Protein AF-A0A7Y2A727-F1 (afdb_monomer)

Foldseek 3Di:
DVLVVCVVVVPWAKEKEFEAAPPDDQVVQQVVRQVVQVVVLVVSVVVVRDSVSYHGGYDRHVDQPADSPDPVSRVRRRDMDMDTDD

Secondary structure (DSSP, 8-state):
-HHHHHHHSTT-EEEEEE---S-S-HHHHHHHHHHHHHHHHHHHHHTT--GGGEEEEE-TTSS-SS-TTSHHHHHHHS-EEEEEE-

Structure (mmCIF, N/CA/C/O backbone):
data_AF-A0A7Y2A727-F1
#
_entry.id   AF-A0A7Y2A727-F1
#
loop_
_atom_site.group_PDB
_atom_site.id
_atom_site.type_symbol
_atom_site.label_atom_id
_atom_site.label_alt_id
_atom_site.label_comp_id
_atom_site.label_asym_id
_atom_site.label_entity_id
_atom_site.label_s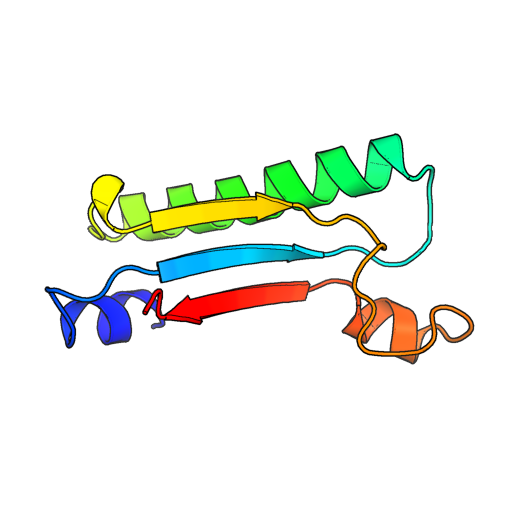eq_id
_atom_site.pdbx_PDB_ins_code
_atom_site.Cartn_x
_atom_site.Cartn_y
_atom_site.Cartn_z
_atom_site.occupancy
_atom_site.B_iso_or_equiv
_atom_site.auth_seq_id
_atom_site.auth_comp_id
_atom_site.auth_asym_id
_atom_site.auth_atom_id
_atom_site.pdbx_PDB_model_num
ATOM 1 N N . SER A 1 1 ? 1.572 -11.871 14.348 1.00 86.62 1 SER A N 1
ATOM 2 C CA . SER A 1 1 ? 1.222 -11.381 12.992 1.00 86.62 1 SER A CA 1
ATOM 3 C C . SER A 1 1 ? 1.259 -9.856 12.981 1.00 86.62 1 SER A C 1
ATOM 5 O O . SER A 1 1 ? 1.287 -9.268 14.054 1.00 86.62 1 SER A O 1
ATOM 7 N N . ILE A 1 2 ? 1.237 -9.189 11.818 1.00 91.38 2 ILE A N 1
ATOM 8 C CA . ILE A 1 2 ? 1.189 -7.712 11.783 1.00 91.38 2 ILE A CA 1
ATOM 9 C C . ILE A 1 2 ? -0.054 -7.155 12.505 1.00 91.38 2 ILE A C 1
ATOM 11 O O . ILE A 1 2 ? 0.023 -6.124 13.161 1.00 91.38 2 ILE A O 1
ATOM 15 N N . ALA A 1 3 ? -1.181 -7.875 12.461 1.00 94.38 3 ALA A N 1
ATOM 16 C CA . ALA A 1 3 ? -2.395 -7.487 13.172 1.00 94.38 3 ALA A CA 1
ATOM 17 C C . ALA A 1 3 ? -2.213 -7.533 14.699 1.00 94.38 3 ALA A C 1
ATOM 19 O O . ALA A 1 3 ? -2.813 -6.728 15.400 1.00 94.38 3 ALA A O 1
ATOM 20 N N . ASP A 1 4 ? -1.376 -8.431 15.220 1.00 95.00 4 ASP A N 1
ATOM 21 C CA . ASP A 1 4 ? -1.113 -8.508 16.663 1.00 95.00 4 ASP A CA 1
ATOM 22 C C . ASP A 1 4 ? -0.282 -7.308 17.125 1.00 95.00 4 ASP A C 1
ATOM 24 O O . ASP A 1 4 ? -0.649 -6.654 18.094 1.00 95.00 4 ASP A O 1
ATOM 28 N N . ILE A 1 5 ? 0.723 -6.909 16.337 1.00 93.12 5 ILE A N 1
ATOM 29 C CA . ILE A 1 5 ? 1.491 -5.676 16.577 1.00 93.12 5 ILE A CA 1
ATOM 30 C C . ILE A 1 5 ? 0.551 -4.460 16.588 1.00 93.12 5 ILE A C 1
ATOM 32 O O . ILE A 1 5 ? 0.601 -3.631 17.487 1.00 93.12 5 ILE A O 1
ATOM 36 N N . MET A 1 6 ? -0.380 -4.354 15.635 1.00 95.00 6 MET A N 1
ATOM 37 C CA . MET A 1 6 ? -1.338 -3.236 15.596 1.00 95.00 6 MET A CA 1
ATOM 38 C C . MET A 1 6 ? -2.294 -3.189 16.803 1.00 95.00 6 MET A C 1
ATOM 40 O O . MET A 1 6 ? -2.829 -2.116 17.115 1.00 95.00 6 MET A O 1
ATOM 44 N N . LYS A 1 7 ? -2.534 -4.328 17.468 1.00 93.75 7 LYS A N 1
ATOM 45 C CA . LYS A 1 7 ? -3.340 -4.408 18.699 1.00 93.75 7 LYS A CA 1
ATOM 46 C C . LYS A 1 7 ? -2.570 -3.911 19.922 1.00 93.75 7 LYS A C 1
ATOM 48 O O . LYS A 1 7 ? -3.196 -3.330 20.800 1.00 93.75 7 LYS A O 1
ATOM 53 N N . GLU A 1 8 ? -1.246 -4.064 19.946 1.00 95.25 8 GLU A N 1
ATOM 54 C CA . GLU A 1 8 ? -0.379 -3.515 21.003 1.00 95.25 8 GLU A CA 1
ATOM 55 C C . GLU A 1 8 ? -0.329 -1.976 20.984 1.00 95.25 8 GLU A C 1
ATOM 57 O O . GLU A 1 8 ? -0.111 -1.350 22.018 1.00 95.25 8 GLU A O 1
ATOM 62 N N . TYR A 1 9 ? -0.618 -1.352 19.835 1.00 93.69 9 TYR A N 1
ATOM 63 C CA . TYR A 1 9 ? -0.678 0.106 19.673 1.00 93.69 9 TYR A CA 1
ATOM 64 C C . TYR A 1 9 ? -2.100 0.582 19.332 1.00 93.69 9 TYR A C 1
ATOM 66 O O . TYR A 1 9 ? -2.344 1.008 18.203 1.00 93.69 9 TYR A O 1
ATOM 74 N N . PRO A 1 10 ? -3.078 0.534 20.255 1.00 92.19 10 PRO A N 1
ATOM 75 C CA . PRO A 1 10 ? -4.500 0.719 19.937 1.00 92.19 10 PRO A CA 1
ATOM 76 C C . PRO A 1 10 ? -4.873 2.120 19.422 1.00 92.19 10 PRO A C 1
ATOM 78 O O . PRO A 1 10 ? -5.887 2.262 18.740 1.00 92.19 10 PRO A O 1
ATOM 81 N N . THR A 1 11 ? -4.059 3.137 19.709 1.00 93.94 11 THR A N 1
ATOM 82 C CA . THR A 1 11 ? -4.259 4.531 19.273 1.00 93.94 11 THR A CA 1
ATOM 83 C C . THR A 1 11 ? -3.529 4.875 17.974 1.00 93.94 11 THR A C 1
ATOM 85 O O . THR A 1 11 ? -3.775 5.927 17.390 1.00 93.94 11 THR A O 1
ATOM 88 N N . ALA A 1 12 ? -2.643 3.994 17.500 1.00 95.56 12 ALA A N 1
ATOM 89 C CA . ALA A 1 12 ? -1.878 4.206 16.281 1.00 95.56 12 ALA A CA 1
ATOM 90 C C . ALA A 1 12 ? -2.746 4.031 15.029 1.00 95.56 12 ALA A C 1
ATOM 92 O O . ALA A 1 12 ? -3.513 3.066 14.918 1.00 95.56 12 ALA A O 1
ATOM 93 N N . ASN A 1 13 ? -2.550 4.927 14.062 1.00 96.69 13 ASN A N 1
ATOM 94 C CA . ASN A 1 13 ? -3.105 4.831 12.717 1.00 96.69 13 ASN A CA 1
ATOM 95 C C . ASN A 1 13 ? -2.029 4.344 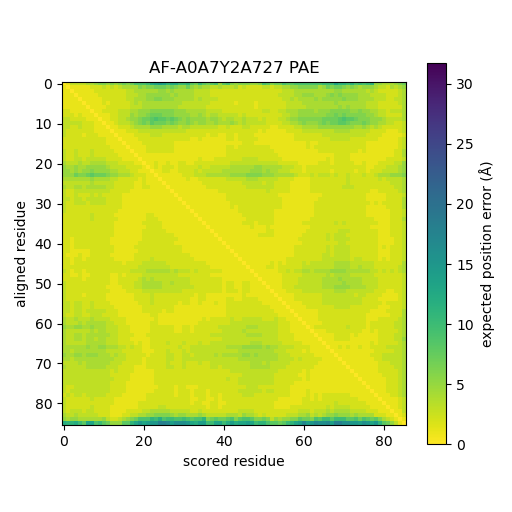11.746 1.00 96.69 13 ASN A C 1
ATOM 97 O O . ASN A 1 13 ? -0.860 4.698 11.883 1.00 96.69 13 ASN A O 1
ATOM 101 N N . PHE A 1 14 ? -2.427 3.572 10.742 1.00 97.25 14 PHE A N 1
ATOM 102 C CA . PHE A 1 14 ? -1.513 2.982 9.773 1.00 97.25 14 PHE A CA 1
ATOM 103 C C . PHE A 1 14 ? -1.881 3.369 8.340 1.00 97.25 14 PHE A C 1
ATOM 105 O O . PHE A 1 14 ? -3.057 3.524 7.981 1.00 97.25 14 PHE A O 1
ATOM 112 N N . HIS A 1 15 ? -0.852 3.517 7.515 1.00 97.62 15 HIS A N 1
ATOM 113 C CA . HIS A 1 15 ? -0.960 3.759 6.085 1.00 97.62 15 HIS A CA 1
ATOM 114 C C . HIS A 1 15 ? -0.388 2.568 5.321 1.00 97.62 15 HIS A C 1
ATOM 116 O O . HIS A 1 15 ? 0.712 2.110 5.616 1.00 97.62 15 HIS A O 1
ATOM 122 N N . ILE A 1 16 ? -1.172 2.035 4.387 1.00 98.31 16 ILE A N 1
ATOM 123 C CA . ILE A 1 16 ? -0.850 0.848 3.598 1.00 98.31 16 ILE A CA 1
ATOM 124 C C . ILE A 1 16 ? -0.603 1.297 2.162 1.00 98.31 16 ILE A C 1
ATOM 126 O O . ILE A 1 16 ? -1.513 1.801 1.506 1.00 98.31 16 ILE A O 1
ATOM 130 N N . GLU A 1 17 ? 0.604 1.072 1.663 1.00 98.56 17 GLU A N 1
ATOM 131 C CA . GLU A 1 17 ? 1.017 1.494 0.329 1.00 98.56 17 GLU A CA 1
ATOM 132 C C . GLU A 1 17 ? 1.237 0.287 -0.578 1.00 98.56 17 GLU A C 1
ATOM 134 O O . GLU A 1 17 ? 2.037 -0.597 -0.271 1.00 98.56 17 GLU A O 1
ATOM 139 N N . GLY A 1 18 ? 0.550 0.249 -1.714 1.00 98.56 18 GLY A N 1
ATOM 140 C CA . GLY A 1 18 ? 0.785 -0.733 -2.765 1.00 98.56 18 GLY A CA 1
ATOM 141 C C . GLY A 1 18 ? 1.764 -0.210 -3.810 1.00 98.56 18 GLY A C 1
ATOM 142 O O . GLY A 1 18 ? 1.621 0.918 -4.283 1.00 98.56 18 GLY A O 1
ATOM 143 N N . HIS A 1 19 ? 2.693 -1.063 -4.241 1.00 98.69 19 HIS A N 1
ATOM 144 C CA . HIS A 1 19 ? 3.678 -0.741 -5.275 1.00 98.69 19 HIS A CA 1
ATOM 145 C C . HIS A 1 19 ? 3.780 -1.867 -6.316 1.00 98.69 19 HIS A C 1
ATOM 147 O O . HIS A 1 19 ? 3.534 -3.048 -6.030 1.00 98.69 19 HIS A O 1
ATOM 153 N N . THR A 1 20 ? 4.135 -1.513 -7.548 1.00 98.50 20 THR A N 1
ATOM 154 C CA . THR A 1 20 ? 4.384 -2.451 -8.652 1.00 98.50 20 THR A CA 1
ATOM 155 C C . THR A 1 20 ? 5.806 -2.305 -9.186 1.00 98.50 20 THR A C 1
ATOM 157 O O . THR A 1 20 ? 6.551 -1.406 -8.804 1.00 98.50 20 THR A O 1
ATOM 160 N N . ASP A 1 21 ? 6.199 -3.220 -10.071 1.00 97.56 21 ASP A N 1
ATOM 161 C CA . ASP A 1 21 ? 7.329 -2.975 -10.963 1.00 97.56 21 ASP A CA 1
ATOM 162 C C . ASP A 1 21 ? 6.872 -2.177 -12.193 1.00 97.56 21 ASP A C 1
ATOM 164 O O . ASP A 1 21 ? 5.693 -1.847 -12.308 1.00 97.56 21 ASP A O 1
ATOM 168 N N . SER A 1 22 ? 7.802 -1.902 -13.111 1.00 96.94 22 SER A N 1
ATOM 169 C CA . SER A 1 22 ? 7.525 -1.125 -14.325 1.00 96.94 22 SER A CA 1
ATOM 170 C C . SER A 1 22 ? 6.945 -1.931 -15.497 1.00 96.94 22 SER A C 1
ATOM 172 O O . SER A 1 22 ? 7.187 -1.611 -16.663 1.00 96.94 22 SER A O 1
ATOM 174 N N . ARG A 1 23 ? 6.314 -3.086 -15.240 1.00 97.31 23 ARG A N 1
ATOM 175 C CA . ARG A 1 23 ? 5.720 -3.901 -16.311 1.00 97.31 23 ARG A CA 1
ATOM 176 C C . ARG A 1 23 ? 4.233 -3.605 -16.427 1.00 97.31 23 ARG A C 1
ATOM 178 O O . ARG A 1 23 ? 3.480 -3.894 -15.506 1.00 97.31 23 ARG A O 1
ATOM 185 N N . GLY A 1 24 ? 3.814 -3.135 -17.596 1.00 96.12 24 GLY A N 1
ATOM 186 C CA . GLY A 1 24 ? 2.435 -2.724 -17.863 1.00 96.12 24 GLY A CA 1
ATOM 187 C C . GLY A 1 24 ? 2.354 -1.220 -18.099 1.00 96.12 24 GLY A C 1
ATOM 188 O O . GLY A 1 24 ? 3.379 -0.549 -18.134 1.00 96.12 24 GLY A O 1
ATOM 189 N N . SER A 1 25 ? 1.146 -0.702 -18.311 1.00 98.31 25 SER A N 1
ATOM 190 C CA . SER A 1 25 ? 0.937 0.746 -18.359 1.00 98.31 25 SER A CA 1
ATOM 191 C C . SER A 1 25 ? 0.886 1.329 -16.949 1.00 98.31 25 SER A C 1
ATOM 193 O O . SE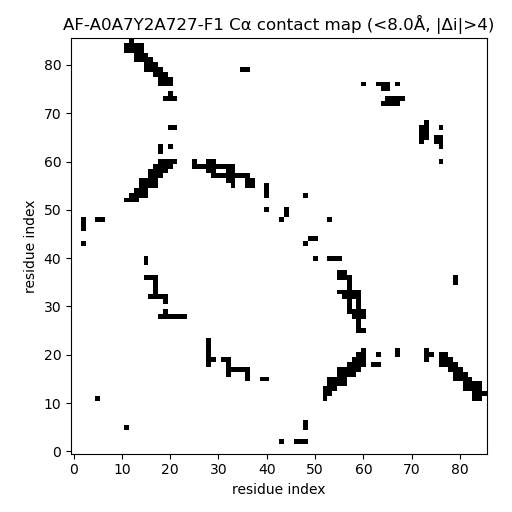R A 1 25 ? 0.420 0.667 -16.018 1.00 98.31 25 SER A O 1
ATOM 195 N N . ASP A 1 26 ? 1.241 2.604 -16.812 1.00 97.75 26 ASP A N 1
ATOM 196 C CA . ASP A 1 26 ? 1.121 3.349 -15.553 1.00 97.75 26 ASP A CA 1
ATOM 197 C C . ASP A 1 26 ? -0.286 3.242 -14.953 1.00 97.75 26 ASP A C 1
ATOM 199 O O . ASP A 1 26 ? -0.448 3.013 -13.756 1.00 97.75 26 ASP A O 1
ATOM 203 N N . SER A 1 27 ? -1.323 3.340 -15.795 1.00 98.31 27 SER A N 1
ATOM 204 C CA . SER A 1 27 ? -2.723 3.217 -15.375 1.00 98.31 27 SER A CA 1
ATOM 205 C C . SER A 1 27 ? -3.046 1.837 -14.800 1.00 98.31 27 SER A C 1
ATOM 207 O O . SER A 1 27 ? -3.710 1.736 -13.768 1.00 98.31 27 SER A O 1
ATOM 209 N N . TYR A 1 28 ? -2.543 0.776 -15.434 1.00 98.38 28 TYR A N 1
ATOM 210 C CA . TYR A 1 28 ? -2.716 -0.593 -14.967 1.00 98.38 28 TYR A CA 1
ATOM 211 C C . TYR A 1 28 ? -1.980 -0.816 -13.645 1.00 98.38 28 TYR A C 1
ATOM 213 O O . TYR A 1 28 ? -2.535 -1.387 -12.708 1.00 98.38 28 TYR A O 1
ATOM 221 N N . ASN A 1 29 ? -0.745 -0.330 -13.544 1.00 98.56 29 ASN A N 1
ATOM 222 C CA . ASN A 1 29 ? 0.072 -0.457 -12.345 1.00 98.56 29 ASN A CA 1
ATOM 223 C C . ASN A 1 29 ? -0.506 0.329 -11.164 1.00 98.56 29 ASN A C 1
ATOM 225 O O . ASN A 1 29 ? -0.537 -0.165 -10.028 1.00 98.56 29 ASN A O 1
ATOM 229 N N . LEU A 1 30 ? -1.056 1.513 -11.425 1.00 98.62 30 LEU A N 1
ATOM 230 C CA . LEU A 1 30 ? -1.770 2.300 -10.431 1.00 98.62 30 LEU A CA 1
ATOM 231 C C . LEU A 1 30 ? -3.029 1.577 -9.926 1.00 98.62 30 LEU A C 1
ATOM 233 O O . LEU A 1 30 ? -3.253 1.507 -8.720 1.00 98.62 30 LEU A O 1
ATOM 237 N N . ASP A 1 31 ? -3.834 0.995 -10.813 1.00 98.56 31 ASP A N 1
ATOM 238 C CA . ASP A 1 31 ? -5.007 0.214 -10.407 1.00 98.56 31 ASP A CA 1
ATOM 239 C C . ASP A 1 31 ? -4.621 -1.062 -9.630 1.00 98.56 31 ASP A C 1
ATOM 241 O O . ASP A 1 31 ? -5.163 -1.349 -8.558 1.00 98.56 31 ASP A O 1
ATOM 245 N N . LEU A 1 32 ? -3.626 -1.806 -10.119 1.00 98.38 32 LEU A N 1
ATOM 246 C CA . LEU A 1 32 ? -3.148 -3.035 -9.487 1.00 98.38 32 LEU A CA 1
ATOM 247 C C . LEU A 1 32 ? -2.608 -2.781 -8.075 1.00 98.38 32 LEU A C 1
ATOM 249 O O . LEU A 1 32 ? -2.913 -3.531 -7.145 1.00 98.38 32 LEU A O 1
ATOM 253 N N . SER A 1 33 ? -1.805 -1.732 -7.901 1.00 98.69 33 SER A N 1
ATOM 254 C CA . SER A 1 33 ? -1.298 -1.347 -6.582 1.00 98.69 33 SER A CA 1
ATOM 255 C C . SER A 1 33 ? -2.417 -0.929 -5.626 1.00 98.69 33 SER A C 1
ATOM 257 O O . SER A 1 33 ? -2.408 -1.377 -4.477 1.00 98.69 33 SER A O 1
ATOM 259 N N . LYS A 1 34 ? -3.415 -0.160 -6.091 1.00 98.62 34 LYS A N 1
ATOM 260 C CA . LYS A 1 34 ? -4.593 0.221 -5.290 1.00 98.62 34 LYS A CA 1
ATOM 261 C C . LYS A 1 34 ? -5.359 -1.006 -4.800 1.00 98.62 34 LYS A C 1
ATOM 263 O O . LYS A 1 34 ? -5.630 -1.117 -3.606 1.00 98.62 34 LYS A O 1
ATOM 268 N N . ARG A 1 35 ? -5.642 -1.964 -5.691 1.00 98.56 35 ARG A N 1
ATOM 269 C CA . ARG A 1 35 ? -6.329 -3.220 -5.334 1.00 98.56 35 ARG A CA 1
ATOM 270 C C . ARG A 1 35 ? -5.541 -4.054 -4.325 1.00 98.56 35 ARG A C 1
ATOM 272 O O . ARG A 1 35 ? -6.125 -4.596 -3.391 1.00 98.56 35 ARG A O 1
ATOM 279 N N . ARG A 1 36 ? -4.214 -4.130 -4.466 1.00 98.25 36 ARG A N 1
ATOM 280 C CA . ARG A 1 36 ? -3.348 -4.836 -3.503 1.00 98.25 36 ARG A CA 1
ATOM 281 C C . ARG A 1 36 ? -3.377 -4.191 -2.118 1.00 98.25 36 ARG A C 1
ATOM 283 O O . ARG A 1 36 ? -3.554 -4.902 -1.133 1.00 98.25 36 ARG A O 1
ATOM 290 N N . ALA A 1 37 ? -3.241 -2.867 -2.039 1.00 98.56 37 ALA A N 1
ATOM 291 C CA . ALA A 1 37 ? -3.302 -2.145 -0.768 1.00 98.56 37 ALA A CA 1
ATOM 292 C C . ALA A 1 37 ? -4.679 -2.2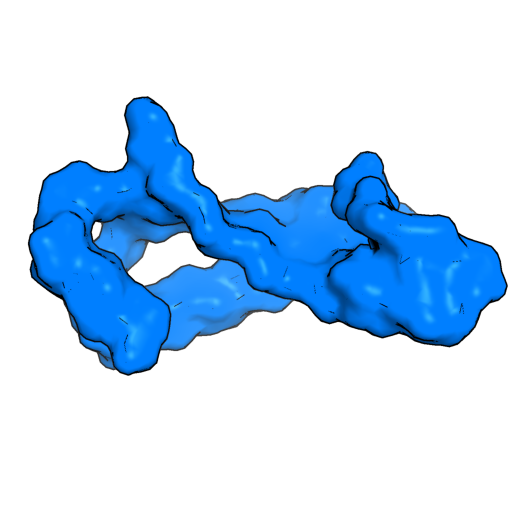88 -0.094 1.00 98.56 37 ALA A C 1
ATOM 294 O O . ALA A 1 37 ? -4.756 -2.531 1.111 1.00 98.56 37 ALA A O 1
ATOM 295 N N . ALA A 1 38 ? -5.762 -2.209 -0.877 1.00 98.38 38 ALA A N 1
ATOM 296 C CA . ALA A 1 38 ? -7.125 -2.425 -0.394 1.00 98.38 38 ALA A CA 1
ATOM 297 C C . ALA A 1 38 ? -7.328 -3.849 0.151 1.00 98.38 38 ALA A C 1
ATOM 299 O O . ALA A 1 38 ? -7.846 -4.009 1.252 1.00 98.38 38 ALA A O 1
ATOM 300 N N . SER A 1 39 ? -6.832 -4.874 -0.548 1.00 98.31 39 SER A N 1
ATOM 301 C CA . SER A 1 39 ? -6.917 -6.266 -0.087 1.00 98.31 39 SER A CA 1
ATOM 302 C C . SER A 1 39 ? -6.190 -6.490 1.247 1.00 98.31 39 SER A C 1
ATOM 304 O O . SER A 1 39 ? -6.702 -7.180 2.130 1.00 98.31 39 SER A O 1
ATOM 306 N N . VAL A 1 40 ? -5.028 -5.856 1.453 1.00 98.00 40 VAL A N 1
ATOM 307 C CA . VAL A 1 40 ? -4.325 -5.905 2.747 1.00 98.00 40 VAL A CA 1
ATOM 308 C C . VAL A 1 40 ? -5.128 -5.198 3.840 1.00 98.00 40 VAL A C 1
ATOM 310 O O . VAL A 1 40 ? -5.240 -5.724 4.947 1.00 98.00 40 VAL A O 1
ATOM 313 N N . ARG A 1 41 ? -5.733 -4.042 3.542 1.00 98.12 41 ARG A N 1
ATOM 314 C CA . ARG A 1 41 ? -6.627 -3.341 4.477 1.00 98.12 41 ARG A CA 1
ATOM 315 C C . ARG A 1 41 ? -7.8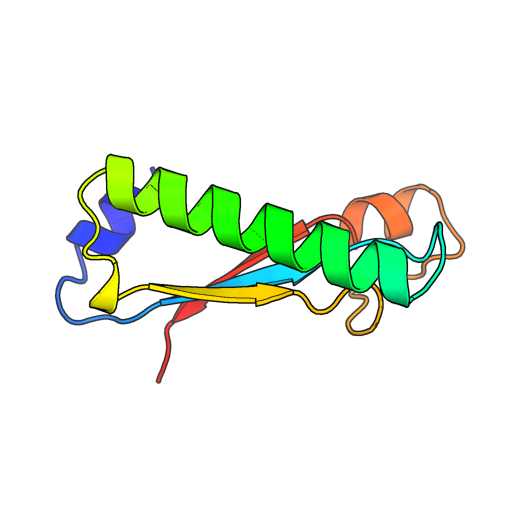13 -4.217 4.885 1.00 98.12 41 ARG A C 1
ATOM 317 O O . ARG A 1 41 ? -8.069 -4.355 6.077 1.00 98.12 41 ARG A O 1
ATOM 324 N N . GLU A 1 42 ? -8.493 -4.834 3.923 1.00 98.25 42 GLU A N 1
ATOM 325 C CA . GLU A 1 42 ? -9.621 -5.746 4.161 1.00 98.25 42 GLU A CA 1
ATOM 326 C C . GLU A 1 42 ? -9.208 -6.939 5.023 1.00 98.25 42 GLU A C 1
ATOM 328 O O . GLU A 1 42 ? -9.883 -7.264 6.003 1.00 98.25 42 GLU A O 1
ATOM 333 N N . TYR A 1 43 ? -8.054 -7.542 4.723 1.00 97.88 43 TYR A N 1
ATOM 334 C CA . TYR A 1 43 ? -7.493 -8.615 5.533 1.00 97.88 43 TYR A CA 1
ATOM 335 C C . TYR A 1 43 ? -7.279 -8.171 6.986 1.00 97.88 43 TYR A C 1
ATOM 337 O O . TYR A 1 43 ? -7.731 -8.851 7.905 1.00 97.88 43 TYR A O 1
ATOM 345 N N . LEU A 1 44 ? -6.654 -7.015 7.224 1.00 97.81 44 LEU A N 1
ATOM 346 C CA . LEU A 1 44 ? -6.429 -6.502 8.580 1.00 97.81 44 LEU A CA 1
ATOM 347 C C . LEU A 1 44 ? -7.737 -6.178 9.308 1.00 97.81 44 LEU A C 1
ATOM 349 O O . LEU A 1 44 ? -7.869 -6.487 10.495 1.00 97.81 44 LEU A O 1
ATOM 353 N N . THR A 1 45 ? -8.726 -5.626 8.605 1.00 97.81 45 THR A N 1
ATOM 354 C CA . THR A 1 45 ? -10.061 -5.407 9.168 1.00 97.81 45 THR A CA 1
ATOM 355 C C . THR A 1 45 ? -10.731 -6.723 9.557 1.00 97.81 45 THR A C 1
ATOM 357 O O . THR A 1 45 ? -11.235 -6.829 10.673 1.00 97.81 45 THR A O 1
ATOM 360 N N . SER A 1 46 ? -10.633 -7.772 8.732 1.00 97.62 46 SER A N 1
ATOM 361 C CA . SER A 1 46 ? -11.116 -9.118 9.089 1.00 97.62 46 SER A CA 1
ATOM 362 C C . SER A 1 46 ? -10.396 -9.733 10.301 1.00 97.62 46 SER A C 1
ATOM 364 O O . SER A 1 46 ? -10.926 -10.630 10.952 1.00 97.62 46 SER A O 1
ATOM 366 N N . LYS A 1 47 ? -9.195 -9.241 10.640 1.00 97.44 47 LYS A N 1
ATOM 367 C CA . LYS A 1 47 ? -8.438 -9.624 11.846 1.00 97.44 47 LYS A CA 1
ATOM 368 C C . LYS A 1 47 ? -8.764 -8.764 13.075 1.00 97.44 47 LYS A C 1
ATOM 370 O O . LYS A 1 47 ? -8.134 -8.944 14.124 1.00 97.44 47 LYS A O 1
ATOM 375 N N . GLY A 1 48 ? -9.749 -7.873 12.963 1.00 96.31 48 GLY A N 1
ATOM 376 C CA . GLY A 1 48 ? -10.267 -7.052 14.056 1.00 96.31 48 GLY A CA 1
ATOM 377 C C . GLY A 1 48 ? -9.601 -5.685 14.199 1.00 96.31 48 GLY A C 1
ATOM 378 O O . GLY A 1 48 ? -9.800 -5.032 15.219 1.00 96.31 48 GLY A O 1
ATOM 379 N N . ILE A 1 49 ? -8.810 -5.234 13.217 1.00 97.38 49 ILE A N 1
ATOM 380 C CA . ILE A 1 49 ? -8.276 -3.866 13.226 1.00 97.38 49 ILE A CA 1
ATOM 381 C C . ILE A 1 49 ? -9.349 -2.902 12.698 1.00 97.38 49 ILE A C 1
ATOM 383 O O . ILE A 1 49 ? -9.805 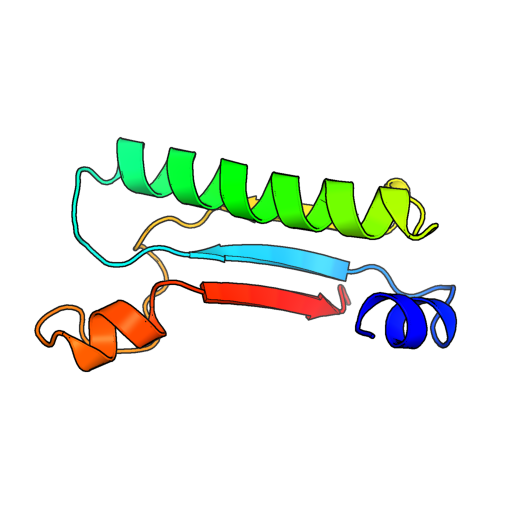-3.074 11.564 1.00 97.38 49 ILE A O 1
ATOM 387 N N . PRO A 1 50 ? -9.759 -1.876 13.469 1.00 97.00 50 PRO A N 1
ATOM 388 C CA . PRO A 1 50 ? -10.764 -0.918 13.020 1.00 97.00 50 PRO A CA 1
ATOM 389 C C . PRO A 1 50 ? -10.389 -0.275 11.681 1.00 97.00 50 PRO A C 1
ATOM 391 O O . PRO A 1 50 ? -9.287 0.251 11.523 1.00 97.00 50 PRO A O 1
ATOM 394 N N . SER A 1 51 ? -11.317 -0.271 10.722 1.00 96.56 51 SER A N 1
ATOM 395 C CA . SER A 1 51 ? -11.087 0.295 9.384 1.00 96.56 51 SER A CA 1
ATOM 396 C C . SER A 1 51 ? -10.790 1.798 9.404 1.00 9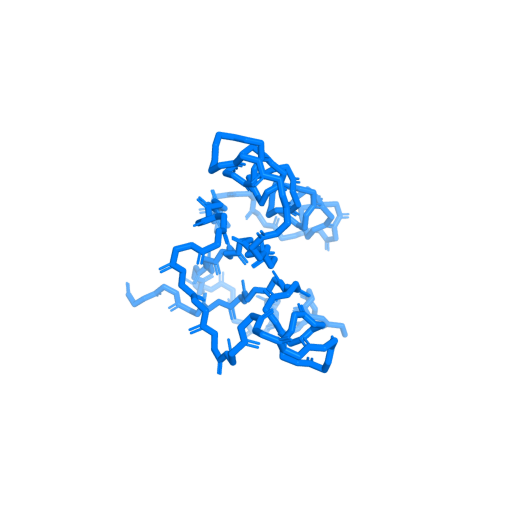6.56 51 SER A C 1
ATOM 398 O O . SER A 1 51 ? -10.148 2.296 8.481 1.00 96.56 51 SER A O 1
ATOM 400 N N . SER A 1 52 ? -11.214 2.505 10.459 1.00 96.81 52 SER A N 1
ATOM 401 C CA . SER A 1 52 ? -10.902 3.914 10.727 1.00 96.81 52 SER A CA 1
ATOM 402 C C . SER A 1 52 ? -9.424 4.161 11.038 1.00 96.81 52 SER A C 1
ATOM 404 O O . SER A 1 52 ? -8.934 5.265 10.816 1.00 96.81 52 SER A O 1
ATOM 406 N N . ARG A 1 53 ? -8.698 3.136 11.503 1.00 97.12 53 ARG A N 1
ATOM 407 C CA . ARG A 1 53 ? -7.257 3.199 11.788 1.00 97.12 53 ARG A CA 1
ATOM 408 C C . ARG A 1 53 ? -6.391 2.870 10.577 1.00 97.12 53 ARG A C 1
ATOM 410 O O . ARG A 1 53 ? -5.169 2.931 10.673 1.00 97.12 53 ARG A O 1
ATOM 417 N N . LEU A 1 54 ? -7.000 2.492 9.454 1.00 98.00 54 LEU A N 1
ATOM 418 C CA . LEU A 1 54 ? -6.304 2.006 8.269 1.00 98.00 54 LEU A CA 1
ATOM 419 C C . LEU A 1 54 ? -6.635 2.872 7.059 1.00 98.00 54 LEU A C 1
ATOM 421 O O . LEU A 1 54 ? -7.786 2.961 6.631 1.00 98.00 54 LEU A O 1
ATOM 425 N N . THR A 1 55 ? -5.597 3.432 6.452 1.00 97.88 55 THR A N 1
ATOM 426 C CA . THR A 1 55 ? -5.674 4.043 5.121 1.00 97.88 55 THR A CA 1
ATOM 427 C C . THR A 1 55 ? -4.924 3.174 4.122 1.00 97.88 55 THR A C 1
ATOM 429 O O . THR A 1 55 ? -3.957 2.513 4.490 1.00 97.88 55 THR A O 1
ATOM 432 N N . SER A 1 56 ? -5.380 3.142 2.872 1.00 98.06 56 SER A N 1
ATOM 433 C CA . SER A 1 56 ? -4.746 2.362 1.808 1.00 98.06 56 SER A CA 1
ATOM 434 C C . SER A 1 56 ? -4.644 3.182 0.533 1.00 98.06 56 SER A C 1
ATOM 436 O O . SER A 1 56 ? -5.642 3.766 0.111 1.00 98.06 56 SER A O 1
ATOM 438 N N . GLU A 1 57 ? -3.476 3.172 -0.096 1.00 98.38 57 GLU A N 1
ATOM 439 C CA . GLU A 1 57 ? -3.200 3.889 -1.336 1.00 98.38 57 GLU A CA 1
ATOM 440 C C . GLU A 1 57 ? -2.300 3.052 -2.253 1.00 98.38 57 GLU A C 1
ATOM 442 O O . GLU A 1 57 ? -1.514 2.222 -1.796 1.00 98.38 57 GLU A O 1
ATOM 447 N N . GLY A 1 58 ? -2.445 3.230 -3.564 1.00 98.38 58 GLY A N 1
ATOM 448 C CA . GLY A 1 58 ? -1.585 2.596 -4.560 1.00 98.38 58 GLY A CA 1
ATOM 449 C C . GLY A 1 58 ? -0.764 3.644 -5.290 1.00 98.38 58 GLY A C 1
ATOM 450 O O . GLY A 1 58 ? -1.318 4.650 -5.729 1.00 98.38 58 GLY A O 1
ATOM 451 N N . TYR A 1 59 ? 0.531 3.379 -5.445 1.00 98.44 59 TYR A N 1
ATOM 452 C CA . TYR A 1 59 ? 1.488 4.273 -6.102 1.00 98.44 59 TYR A CA 1
ATOM 453 C C . TYR A 1 59 ? 1.984 3.749 -7.456 1.00 98.44 59 TYR A C 1
ATOM 455 O O . TYR A 1 59 ? 2.806 4.392 -8.108 1.00 98.44 59 TYR A O 1
ATOM 463 N N . GLY A 1 60 ? 1.495 2.586 -7.893 1.00 98.50 60 GLY A N 1
ATOM 464 C CA . GLY A 1 60 ? 1.981 1.911 -9.093 1.00 98.50 60 GLY A CA 1
ATOM 465 C C . GLY A 1 60 ? 3.496 1.734 -9.050 1.00 98.50 60 GLY A C 1
ATOM 466 O O . GLY A 1 60 ? 4.051 1.294 -8.043 1.00 98.50 60 GLY A O 1
ATOM 467 N N . GLU A 1 61 ? 4.159 2.106 -10.138 1.00 97.69 61 GLU A N 1
ATOM 468 C CA . GLU A 1 61 ? 5.614 2.030 -10.285 1.00 97.69 61 GLU A CA 1
ATOM 469 C C . GLU A 1 61 ? 6.351 3.324 -9.906 1.00 97.69 61 GLU A C 1
ATOM 471 O O . GLU A 1 61 ? 7.577 3.373 -9.988 1.00 97.69 61 GLU A O 1
ATOM 476 N N . ALA A 1 62 ? 5.632 4.365 -9.466 1.00 97.94 62 ALA A N 1
ATOM 477 C CA . ALA A 1 62 ? 6.171 5.718 -9.298 1.00 97.94 62 ALA A CA 1
ATOM 478 C C . ALA A 1 62 ? 7.146 5.876 -8.114 1.00 97.94 62 ALA A C 1
ATOM 480 O O . ALA A 1 62 ? 7.860 6.875 -8.032 1.00 97.94 62 ALA A O 1
ATOM 481 N N . ARG A 1 63 ? 7.186 4.909 -7.187 1.00 97.56 63 ARG A N 1
ATOM 482 C CA . ARG A 1 63 ? 8.074 4.904 -6.009 1.00 97.56 63 ARG A CA 1
ATOM 483 C C . ARG A 1 63 ? 8.940 3.631 -5.962 1.00 97.56 63 ARG A C 1
ATOM 485 O O . ARG A 1 63 ? 8.742 2.778 -5.082 1.00 97.56 63 ARG A O 1
ATOM 492 N N . PRO A 1 64 ? 9.876 3.451 -6.915 1.00 97.81 64 PRO A N 1
ATOM 493 C CA . PRO A 1 64 ? 10.750 2.287 -6.935 1.00 97.81 64 PRO A CA 1
ATOM 494 C C . PRO A 1 64 ? 11.794 2.377 -5.818 1.00 97.81 64 PRO A C 1
ATOM 496 O O . PRO A 1 64 ? 12.345 3.439 -5.544 1.00 97.81 64 PRO A O 1
ATOM 499 N N . ILE A 1 65 ? 12.106 1.236 -5.211 1.00 97.94 65 ILE A N 1
ATOM 500 C CA . ILE A 1 65 ? 13.201 1.091 -4.235 1.00 97.94 65 ILE A CA 1
ATOM 501 C C . ILE A 1 65 ? 14.418 0.385 -4.838 1.00 97.94 65 ILE A C 1
ATOM 503 O O . ILE A 1 65 ? 15.479 0.321 -4.225 1.00 97.94 65 ILE A O 1
ATOM 507 N N . ALA A 1 66 ? 14.264 -0.156 -6.046 1.00 98.00 66 ALA A N 1
ATOM 508 C CA . ALA A 1 66 ? 15.313 -0.805 -6.811 1.00 98.00 66 ALA A CA 1
ATOM 509 C C . ALA A 1 66 ? 15.132 -0.547 -8.313 1.00 98.00 66 ALA A C 1
ATOM 511 O O . ALA A 1 66 ? 14.057 -0.169 -8.782 1.00 98.00 66 ALA A O 1
ATOM 512 N N . THR A 1 67 ? 16.182 -0.789 -9.100 1.00 97.75 67 THR A N 1
ATOM 513 C CA . THR A 1 67 ? 16.105 -0.642 -10.560 1.00 97.75 67 THR A CA 1
ATOM 514 C C . THR A 1 67 ? 15.098 -1.619 -11.178 1.00 97.75 67 THR A C 1
ATOM 516 O O . THR A 1 67 ? 15.151 -2.826 -10.946 1.00 97.75 67 THR A O 1
ATOM 519 N N . ASN A 1 68 ? 14.210 -1.125 -12.041 1.00 96.81 68 ASN A N 1
ATOM 520 C CA . ASN A 1 68 ? 13.305 -1.987 -12.806 1.00 96.81 68 ASN A CA 1
ATOM 521 C C . ASN A 1 68 ? 13.995 -2.722 -13.972 1.00 96.81 68 ASN A C 1
ATOM 523 O O . ASN A 1 68 ? 13.388 -3.594 -14.602 1.00 96.81 68 ASN A O 1
ATOM 527 N N . ASN A 1 69 ? 15.275 -2.438 -14.234 1.00 97.56 69 ASN A N 1
ATOM 528 C CA . ASN A 1 69 ? 16.021 -3.044 -15.337 1.00 97.56 69 ASN A CA 1
ATOM 529 C C . ASN A 1 69 ? 16.317 -4.530 -15.081 1.00 97.56 69 ASN A C 1
ATOM 531 O O . ASN A 1 69 ? 16.358 -5.334 -16.013 1.00 97.56 69 ASN A O 1
ATOM 535 N N . THR A 1 70 ? 16.436 -4.948 -13.817 1.00 98.00 70 THR A N 1
ATOM 536 C CA . THR A 1 70 ? 16.748 -6.339 -13.458 1.00 98.00 70 THR A CA 1
ATOM 537 C C . THR A 1 70 ? 15.523 -7.086 -12.935 1.00 98.00 70 THR A C 1
ATOM 539 O O . THR A 1 70 ? 14.597 -6.509 -12.364 1.00 98.00 70 THR A O 1
ATOM 542 N N . LYS A 1 71 ? 15.500 -8.416 -13.100 1.00 97.81 71 LYS A N 1
ATOM 543 C CA . LYS A 1 71 ? 14.436 -9.259 -12.522 1.00 97.81 71 LYS A CA 1
ATOM 544 C C . LYS A 1 71 ? 14.392 -9.139 -10.993 1.00 97.81 71 LYS A C 1
ATOM 546 O O . LYS A 1 71 ? 13.299 -9.120 -10.430 1.00 97.81 71 LYS A O 1
ATOM 551 N N . ALA A 1 72 ? 15.561 -9.039 -10.360 1.00 98.12 72 ALA A N 1
ATOM 552 C CA . ALA A 1 72 ? 15.698 -8.876 -8.918 1.00 98.12 72 ALA A CA 1
ATOM 553 C C . ALA A 1 72 ? 15.106 -7.544 -8.437 1.00 98.12 72 ALA A C 1
ATOM 555 O O . ALA A 1 72 ? 14.253 -7.550 -7.554 1.00 98.12 72 ALA A O 1
ATOM 556 N N . GLY A 1 73 ? 15.456 -6.422 -9.073 1.00 98.44 73 GLY A N 1
ATOM 557 C CA . GLY A 1 73 ? 14.933 -5.117 -8.669 1.00 98.44 73 GLY A CA 1
ATOM 558 C C . GLY A 1 73 ? 13.425 -4.981 -8.898 1.00 98.44 73 GLY A C 1
ATOM 559 O O . GLY A 1 73 ? 12.706 -4.506 -8.023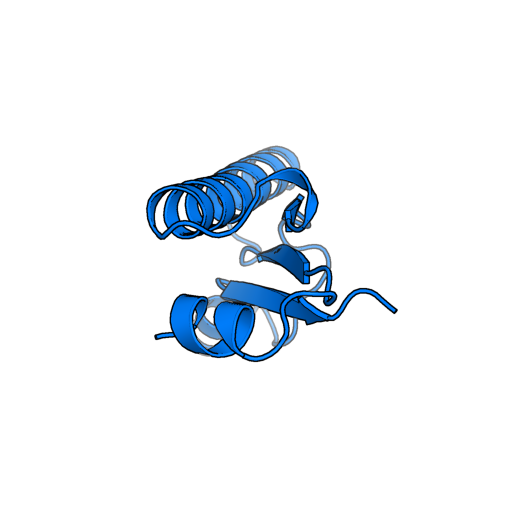 1.00 98.44 73 GLY A O 1
ATOM 560 N N . ARG A 1 74 ? 12.889 -5.548 -9.989 1.00 98.25 74 ARG A N 1
ATOM 561 C CA . ARG A 1 74 ? 11.428 -5.650 -10.175 1.00 98.25 74 ARG A CA 1
ATOM 562 C C . ARG A 1 74 ? 10.747 -6.442 -9.057 1.00 98.25 74 ARG A C 1
ATOM 564 O O . ARG A 1 74 ? 9.673 -6.067 -8.603 1.00 98.25 74 ARG A O 1
ATOM 571 N N . GLN A 1 75 ? 11.352 -7.541 -8.603 1.00 98.19 75 GLN A N 1
ATOM 572 C CA . GLN A 1 75 ? 10.812 -8.310 -7.478 1.00 98.19 75 GLN A CA 1
ATOM 573 C C . GLN A 1 75 ? 10.801 -7.502 -6.178 1.00 98.19 75 GLN A C 1
ATOM 575 O O . GLN A 1 75 ? 9.847 -7.637 -5.418 1.00 98.19 75 GLN A O 1
ATOM 580 N N . GLN A 1 76 ? 11.809 -6.661 -5.944 1.00 98.00 76 GLN A N 1
ATOM 581 C CA . GLN A 1 76 ? 11.842 -5.762 -4.790 1.00 98.00 76 GLN A CA 1
ATOM 582 C C . GLN A 1 76 ? 10.766 -4.673 -4.889 1.00 98.00 76 GLN A C 1
ATOM 584 O O . GLN A 1 76 ? 10.111 -4.379 -3.897 1.00 98.00 76 GLN A O 1
ATOM 589 N N . ASN A 1 77 ? 10.522 -4.123 -6.082 1.00 98.25 77 ASN A N 1
ATOM 590 C CA . ASN A 1 77 ? 9.510 -3.081 -6.281 1.00 98.25 77 ASN A CA 1
ATOM 591 C C . ASN A 1 77 ? 8.067 -3.587 -6.111 1.00 98.25 77 ASN A C 1
ATOM 593 O O . ASN A 1 77 ? 7.218 -2.837 -5.631 1.00 98.25 77 ASN A O 1
ATOM 597 N N . ARG A 1 78 ? 7.784 -4.857 -6.443 1.00 98.12 78 ARG A N 1
ATOM 598 C CA . ARG A 1 78 ? 6.480 -5.505 -6.198 1.00 98.12 78 ARG A CA 1
ATOM 599 C C . ARG A 1 78 ? 6.282 -5.793 -4.705 1.00 98.12 78 ARG A C 1
ATOM 601 O O . ARG A 1 78 ? 6.529 -6.909 -4.248 1.00 98.12 78 ARG A O 1
ATOM 608 N N . ARG A 1 79 ? 5.807 -4.799 -3.957 1.00 98.06 79 ARG A N 1
ATOM 609 C CA . ARG A 1 79 ? 5.688 -4.854 -2.493 1.00 98.06 79 ARG A CA 1
ATOM 610 C C . ARG A 1 79 ? 4.449 -4.128 -1.973 1.00 98.06 79 ARG A C 1
ATOM 612 O O . ARG A 1 79 ? 3.821 -3.349 -2.689 1.00 98.06 79 ARG A O 1
ATOM 619 N N . VAL A 1 80 ? 4.134 -4.387 -0.708 1.00 98.12 80 VAL A N 1
ATOM 620 C CA . VAL A 1 80 ? 3.209 -3.584 0.094 1.00 98.12 80 VAL A CA 1
ATOM 621 C C . VAL A 1 80 ? 3.965 -3.104 1.324 1.00 98.12 80 VAL A C 1
ATOM 623 O O . VAL A 1 80 ? 4.623 -3.907 1.984 1.00 98.12 80 VAL A O 1
ATOM 626 N N . GLU A 1 81 ? 3.877 -1.815 1.621 1.00 97.62 81 GLU A N 1
ATOM 627 C CA . GLU A 1 81 ? 4.454 -1.215 2.823 1.00 97.62 81 GLU A CA 1
ATOM 628 C C . GLU A 1 81 ? 3.344 -0.824 3.796 1.00 97.62 81 GLU A C 1
ATOM 630 O O . GLU A 1 81 ? 2.241 -0.468 3.386 1.00 97.62 81 GLU A O 1
ATOM 635 N N . ILE A 1 82 ? 3.630 -0.911 5.093 1.00 96.69 82 ILE A N 1
ATOM 636 C CA . ILE A 1 82 ? 2.722 -0.477 6.153 1.00 96.69 82 ILE A CA 1
ATOM 637 C C . ILE A 1 82 ? 3.517 0.434 7.078 1.00 96.69 82 ILE A C 1
ATOM 639 O O . ILE A 1 82 ? 4.496 -0.003 7.681 1.00 96.69 82 ILE A O 1
ATOM 643 N N . SER A 1 83 ? 3.098 1.688 7.189 1.00 95.38 83 SER A N 1
ATOM 644 C CA . SER A 1 83 ?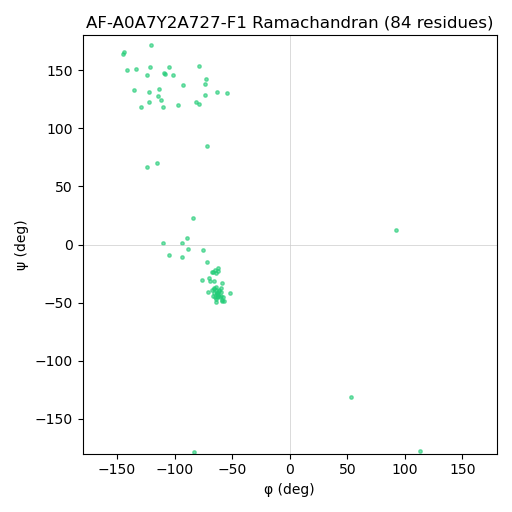 3.774 2.710 7.983 1.00 95.38 83 SER A CA 1
ATOM 645 C C . SER A 1 83 ? 2.851 3.290 9.050 1.00 95.38 83 SER A C 1
ATOM 647 O O . SER A 1 83 ? 1.624 3.282 8.922 1.00 95.38 83 SER A O 1
ATOM 649 N N . LEU A 1 84 ? 3.448 3.776 10.138 1.00 94.00 84 LEU A N 1
ATOM 650 C CA . LEU A 1 84 ? 2.736 4.522 11.168 1.00 94.00 84 LEU A CA 1
ATOM 651 C C . LEU A 1 84 ? 2.410 5.921 10.633 1.00 94.00 84 LEU A C 1
ATOM 653 O O . LEU A 1 84 ? 3.300 6.639 10.173 1.00 94.00 84 LEU A O 1
ATOM 657 N N . LYS A 1 85 ? 1.145 6.323 10.727 1.00 87.25 85 LYS A N 1
ATOM 658 C CA . LYS A 1 85 ? 0.730 7.693 10.439 1.00 87.25 85 LYS A CA 1
ATOM 659 C C . LYS A 1 85 ? 1.078 8.563 11.650 1.00 87.25 85 LYS A C 1
ATOM 661 O O . LYS A 1 85 ? 0.639 8.252 12.757 1.00 87.25 85 LYS A O 1
ATOM 666 N N . LYS A 1 86 ? 1.908 9.586 11.427 1.00 71.50 86 LYS A N 1
ATOM 667 C CA . LYS A 1 86 ? 2.274 10.583 12.445 1.00 71.50 86 LYS A CA 1
ATOM 668 C C . LYS A 1 86 ? 1.074 11.430 12.851 1.00 71.50 86 LYS A C 1
ATOM 670 O O . LYS A 1 86 ? 0.200 11.653 11.980 1.00 71.50 86 LYS A O 1
#

Radius of gyration: 13.84 Å; Cα contacts (8 Å, |Δi|>4): 157; chains: 1; bounding box: 28×22×39 Å

Mean predicted aligned error: 2.43 Å

Nearest PDB structures (foldseek):
  5wtl-assembly4_D  TM=9.876E-01  e=1.637E-10  Capnocytophaga gingivalis ATCC 33624
  5wtp-assembly2_B  TM=9.908E-01  e=3.401E-10  Capnocytophaga gingivalis ATCC 33624
  6jfw-assembly2_B  TM=9.812E-01  e=1.373E-09  Pseudomonas aeruginosa PAO1
  5eb1-assembly2_D  TM=9.392E-01  e=5.190E-09  Pseudomonas aeruginosa PAO1
  4zhw-assembly1_A  TM=9.490E-01  e=2.096E-08  Pseudomonas aeruginosa PAO1

pLDDT: mean 96.75, std 3.51, range [71.5, 98.69]

Solvent-accessible surface area (backbone atoms only — not comparable to full-atom values): 4642 Å² total; per-residue (Å²): 104,75,64,55,57,52,60,77,39,78,86,61,33,36,38,28,39,11,31,24,34,79,74,74,53,70,70,54,25,30,51,53,9,30,54,52,14,43,51,52,52,52,52,40,36,77,71,70,45,62,65,90,39,53,46,62,42,38,52,7,47,80,76,59,86,43,57,62,88,41,76,66,24,25,55,64,18,49,42,74,49,78,45,78,56,130

Sequence (86 aa):
SIADIMKEYPTANFHIEGHTDSRGSDSYNLDLSKRRAASVREYLTSKGIPSSRLTSEGYGEARPIATNNTKAGRQQNRRVEISLKK